Protein AF-A0A950QNY4-F1 (afdb_monomer_lite)

Foldseek 3Di:
DKKWFAAPVRDIDIFDFDWDDDDQFKTWTQGPDDHDAQTWMKDWDDDPDDPQFPQDIKIWTFGFHDADDDPPSVRGTTMTGTHIDGDGDPPPPPDDDDDDDDDDDDDDDDDDD

Sequence (113 aa):
MTFRWKDAQGREQVGAGFTHDVSAVSIFVFSRDLPPLNGLLHCEVKLPRLRDAGCVPVTVSGRVVRAVTNGNWRQHGFAVLGEMLRLCTEVSGEQSDELEDFASAPTSRVRPN

Radius of gyration: 26.29 Å; chains: 1; bounding box: 46×35×91 Å

pLDDT: mean 75.29, std 18.71, range [39.09, 95.56]

Structure (mmCIF, N/CA/C/O backbone):
data_AF-A0A950QNY4-F1
#
_entry.id   AF-A0A950QNY4-F1
#
loop_
_atom_site.group_PDB
_atom_site.id
_atom_site.type_symbol
_atom_site.label_atom_id
_atom_site.label_alt_id
_atom_site.label_comp_id
_atom_site.label_asym_id
_atom_site.label_entity_id
_atom_site.label_seq_id
_atom_site.pdbx_PDB_ins_code
_atom_site.Cartn_x
_atom_site.Cartn_y
_atom_site.Cartn_z
_atom_site.occupancy
_atom_site.B_iso_or_equiv
_atom_site.auth_seq_id
_atom_site.auth_comp_id
_atom_site.auth_asym_id
_atom_site.auth_atom_id
_atom_site.pdbx_PDB_model_num
ATOM 1 N N . MET A 1 1 ? -4.620 -6.544 3.028 1.00 87.12 1 MET A N 1
ATOM 2 C CA . MET A 1 1 ? -4.362 -5.102 2.838 1.00 87.12 1 MET A CA 1
ATOM 3 C C . MET A 1 1 ? -4.584 -4.766 1.375 1.00 87.12 1 MET A C 1
ATOM 5 O O . MET A 1 1 ? -4.232 -5.574 0.523 1.00 87.12 1 MET A O 1
ATOM 9 N N . THR A 1 2 ? -5.168 -3.607 1.094 1.00 92.69 2 THR A N 1
ATOM 10 C CA . THR A 1 2 ? -5.319 -3.060 -0.262 1.00 92.69 2 THR A CA 1
ATOM 11 C C . THR A 1 2 ? -4.559 -1.751 -0.362 1.00 92.69 2 THR A C 1
ATOM 13 O O . THR A 1 2 ? -4.436 -1.033 0.629 1.00 92.69 2 THR A O 1
ATOM 16 N N . PHE A 1 3 ? -4.028 -1.438 -1.535 1.00 93.50 3 PHE A N 1
ATOM 17 C CA . PHE A 1 3 ? -3.302 -0.196 -1.757 1.00 93.50 3 PHE A CA 1
ATOM 18 C C . PHE A 1 3 ? -3.558 0.364 -3.150 1.00 93.50 3 PHE A C 1
ATOM 20 O O . PHE A 1 3 ? -3.847 -0.376 -4.089 1.00 93.50 3 PHE A O 1
ATOM 27 N N . ARG A 1 4 ? -3.463 1.689 -3.263 1.00 95.12 4 ARG A N 1
ATOM 28 C CA . ARG A 1 4 ? -3.679 2.451 -4.494 1.00 95.12 4 ARG A CA 1
ATOM 29 C C . ARG A 1 4 ? -2.480 3.345 -4.760 1.00 95.12 4 ARG A C 1
ATOM 31 O O . ARG A 1 4 ? -1.949 3.949 -3.828 1.00 95.12 4 ARG A O 1
ATOM 38 N N . TRP A 1 5 ? -2.067 3.442 -6.016 1.00 94.75 5 TRP A N 1
ATOM 39 C CA . TRP A 1 5 ? -0.993 4.335 -6.459 1.00 94.75 5 TRP A CA 1
ATOM 40 C C . TRP A 1 5 ? -1.272 4.838 -7.874 1.00 94.75 5 TRP A C 1
ATOM 42 O O . TRP A 1 5 ? -2.191 4.363 -8.540 1.00 94.75 5 TRP A O 1
ATOM 52 N N . LYS A 1 6 ? -0.474 5.799 -8.343 1.00 93.38 6 LYS A N 1
ATOM 53 C CA . LYS A 1 6 ? -0.471 6.216 -9.750 1.00 93.38 6 LYS A CA 1
ATOM 54 C C . LYS A 1 6 ? 0.716 5.597 -10.475 1.00 93.38 6 LYS A C 1
ATOM 56 O O . LYS A 1 6 ? 1.840 5.667 -9.977 1.00 93.38 6 LYS A O 1
ATOM 61 N N . ASP A 1 7 ? 0.468 4.992 -11.631 1.00 89.56 7 ASP A N 1
ATOM 62 C CA . ASP A 1 7 ? 1.533 4.511 -12.510 1.00 89.56 7 ASP A CA 1
ATOM 63 C C . ASP A 1 7 ? 2.281 5.671 -13.194 1.00 89.56 7 ASP A C 1
ATOM 65 O O . ASP A 1 7 ? 1.974 6.849 -12.996 1.00 89.56 7 ASP A O 1
ATOM 69 N N . ALA A 1 8 ? 3.285 5.339 -14.010 1.00 86.50 8 ALA A N 1
ATOM 70 C CA . ALA A 1 8 ? 4.085 6.325 -14.737 1.00 86.50 8 ALA A CA 1
ATOM 71 C C . ALA A 1 8 ? 3.257 7.175 -15.723 1.00 86.50 8 ALA A C 1
ATOM 73 O O . ALA A 1 8 ? 3.675 8.269 -16.091 1.00 86.50 8 ALA A O 1
ATOM 74 N N . GLN A 1 9 ? 2.087 6.690 -16.140 1.00 91.00 9 GLN A N 1
ATOM 75 C CA . GLN A 1 9 ? 1.143 7.390 -17.007 1.00 91.00 9 GLN A CA 1
ATOM 76 C C . GLN A 1 9 ? 0.097 8.183 -16.202 1.00 91.00 9 GLN A C 1
ATOM 78 O O . GLN A 1 9 ? -0.826 8.753 -16.780 1.00 91.00 9 GLN A O 1
ATOM 83 N N . GLY A 1 10 ? 0.218 8.220 -14.871 1.00 89.31 10 GLY A N 1
ATOM 84 C CA . GLY A 1 10 ? -0.711 8.904 -13.977 1.00 89.31 10 GLY A CA 1
ATOM 85 C C . GLY A 1 10 ? -2.032 8.164 -13.761 1.00 89.31 10 GLY A C 1
ATOM 86 O O . GLY A 1 10 ? -2.921 8.715 -13.107 1.00 89.31 10 GLY A O 1
ATOM 87 N N . ARG A 1 11 ? -2.178 6.937 -14.279 1.00 92.88 11 ARG A N 1
ATOM 88 C CA . ARG A 1 11 ? -3.388 6.129 -14.105 1.00 92.88 11 ARG A CA 1
ATOM 89 C C . ARG A 1 11 ? -3.390 5.517 -12.722 1.00 92.88 11 ARG A C 1
ATOM 91 O O . ARG A 1 11 ? -2.360 5.060 -12.227 1.00 92.88 11 ARG A O 1
ATOM 98 N N . GLU A 1 12 ? -4.562 5.503 -12.111 1.00 94.38 12 GLU A N 1
ATOM 99 C CA . GLU A 1 12 ? -4.731 4.868 -10.819 1.00 94.38 12 GLU A CA 1
ATOM 100 C C . GLU A 1 12 ? -4.673 3.346 -10.958 1.00 94.38 12 GLU A C 1
ATOM 102 O O . GLU A 1 12 ? -5.321 2.756 -11.820 1.00 94.38 12 GLU A O 1
ATOM 107 N N . GLN A 1 13 ? -3.883 2.730 -10.092 1.00 95.56 13 GLN A N 1
ATOM 108 C CA . GLN A 1 13 ? -3.718 1.294 -9.980 1.00 95.56 13 GLN A CA 1
ATOM 109 C C . GLN A 1 13 ? -4.141 0.853 -8.584 1.00 95.56 13 GLN A C 1
ATOM 111 O O . GLN A 1 13 ? -4.020 1.609 -7.615 1.00 95.56 13 GLN A O 1
ATOM 116 N N . VAL A 1 14 ? -4.628 -0.381 -8.487 1.00 95.12 14 VAL A N 1
ATOM 117 C CA . VAL A 1 14 ? -5.039 -1.007 -7.231 1.00 95.12 14 VAL A CA 1
ATOM 118 C C . VAL A 1 14 ? -4.318 -2.337 -7.101 1.00 95.12 14 VAL A C 1
ATOM 120 O O . VAL A 1 14 ? -4.262 -3.109 -8.052 1.00 95.12 14 VAL A O 1
ATOM 123 N N . GLY A 1 15 ? -3.786 -2.598 -5.915 1.00 93.81 15 GLY A N 1
ATOM 124 C CA . GLY A 1 15 ? -3.065 -3.819 -5.596 1.00 93.81 15 GLY A CA 1
ATOM 125 C C . GLY A 1 15 ? -3.469 -4.348 -4.233 1.00 93.81 15 GLY A C 1
ATOM 126 O O . GLY A 1 15 ? -4.081 -3.650 -3.411 1.00 93.81 15 GLY A O 1
ATOM 127 N N . ALA A 1 16 ? -3.136 -5.609 -3.997 1.00 92.94 16 ALA A N 1
ATOM 128 C CA . ALA A 1 16 ? -3.429 -6.278 -2.742 1.00 92.94 16 ALA A CA 1
ATOM 129 C C . ALA A 1 16 ? -2.197 -6.991 -2.198 1.00 92.94 16 ALA A C 1
ATOM 131 O O . ALA A 1 16 ? -1.329 -7.463 -2.930 1.00 92.94 16 ALA A O 1
ATOM 132 N N . GLY A 1 17 ? -2.115 -7.065 -0.876 1.00 91.62 17 GLY A N 1
ATOM 133 C CA . GLY A 1 17 ? -0.991 -7.688 -0.201 1.00 91.62 17 GLY A CA 1
ATOM 134 C C . GLY A 1 17 ? -1.278 -7.993 1.256 1.00 91.62 17 GLY A C 1
ATOM 135 O O . GLY A 1 17 ? -2.371 -7.743 1.785 1.00 91.62 17 GLY A O 1
ATOM 136 N N . PHE A 1 18 ? -0.262 -8.523 1.914 1.00 89.44 18 PHE A N 1
ATOM 137 C CA . PHE A 1 18 ? -0.255 -8.767 3.347 1.00 89.44 18 PHE A CA 1
ATOM 138 C C . PHE A 1 18 ? 0.985 -8.126 3.963 1.00 89.44 18 PHE A C 1
ATOM 140 O O . PHE A 1 18 ? 2.005 -7.950 3.305 1.00 89.44 18 PHE A O 1
ATOM 147 N N . THR A 1 19 ? 0.879 -7.751 5.228 1.00 87.69 19 THR A N 1
ATOM 148 C CA . THR A 1 19 ? 2.003 -7.281 6.035 1.00 87.69 19 THR A CA 1
ATOM 149 C C . THR A 1 19 ? 2.076 -8.151 7.284 1.00 87.69 19 THR A C 1
ATOM 151 O O . THR A 1 19 ? 1.038 -8.619 7.756 1.00 87.69 19 THR A O 1
ATOM 154 N N . HIS A 1 20 ? 3.290 -8.396 7.773 1.00 81.94 20 HIS A N 1
ATOM 155 C CA . HIS A 1 20 ? 3.514 -9.040 9.071 1.00 81.94 20 HIS A CA 1
ATOM 156 C C . HIS A 1 20 ? 3.900 -8.000 10.122 1.00 81.94 20 HIS A C 1
ATOM 158 O O . HIS A 1 20 ? 3.318 -7.978 11.202 1.00 81.94 20 HIS A O 1
ATOM 164 N N . ASP A 1 21 ? 4.797 -7.089 9.742 1.00 77.12 21 ASP A N 1
ATOM 165 C CA . ASP A 1 21 ? 5.331 -6.055 10.609 1.00 77.12 21 ASP A CA 1
ATOM 166 C C . ASP A 1 21 ? 4.863 -4.671 10.168 1.00 77.12 21 ASP A C 1
ATOM 168 O O . ASP A 1 21 ? 4.979 -4.254 9.007 1.00 77.12 21 ASP A O 1
ATOM 172 N N . VAL A 1 22 ? 4.351 -3.939 11.148 1.00 82.25 22 VAL A N 1
ATOM 173 C CA . VAL A 1 22 ? 3.906 -2.559 11.030 1.00 82.25 22 VAL A CA 1
ATOM 174 C C . VAL A 1 22 ? 4.573 -1.773 12.149 1.00 82.25 22 VAL A C 1
ATOM 176 O O . VAL A 1 22 ? 4.435 -2.119 13.321 1.00 82.25 22 VAL A O 1
ATOM 179 N N . SER A 1 23 ? 5.278 -0.706 11.792 1.00 84.12 23 SER A N 1
ATOM 180 C CA . SER A 1 23 ? 5.771 0.288 12.742 1.00 84.12 23 SER A CA 1
ATOM 181 C C . SER A 1 23 ? 4.942 1.572 12.645 1.00 84.12 23 SER A C 1
ATOM 183 O O . SER A 1 23 ? 4.122 1.729 11.743 1.00 84.12 23 SER A O 1
ATOM 185 N N . ALA A 1 24 ? 5.182 2.519 13.555 1.00 79.38 24 ALA A N 1
ATOM 186 C CA . ALA A 1 24 ? 4.501 3.816 13.548 1.00 79.38 24 ALA A CA 1
ATOM 187 C C . ALA A 1 24 ? 4.738 4.634 12.263 1.00 79.38 24 ALA A C 1
ATOM 189 O O . ALA A 1 24 ? 3.931 5.498 11.933 1.00 79.38 24 ALA A O 1
ATOM 190 N N . VAL A 1 25 ? 5.841 4.371 11.553 1.00 85.88 25 VAL A N 1
ATOM 191 C CA . VAL A 1 25 ? 6.276 5.166 10.392 1.00 85.88 25 VAL A CA 1
ATOM 192 C C . VAL A 1 25 ? 6.490 4.336 9.131 1.00 85.88 25 VAL A C 1
ATOM 194 O O . VAL A 1 25 ? 6.723 4.891 8.059 1.00 85.88 25 VAL A O 1
ATOM 197 N N . SER A 1 26 ? 6.473 3.006 9.228 1.00 88.25 26 SER A N 1
ATOM 198 C CA . SER A 1 26 ? 6.821 2.139 8.106 1.00 88.25 26 SER A CA 1
ATOM 199 C C . SER A 1 26 ? 6.104 0.799 8.115 1.00 88.25 26 SER A C 1
ATOM 201 O O . SER A 1 26 ? 5.763 0.256 9.165 1.00 88.25 26 SER A O 1
ATOM 203 N N . ILE A 1 27 ? 5.900 0.253 6.917 1.00 90.31 27 ILE A N 1
ATOM 204 C CA . ILE A 1 27 ? 5.251 -1.043 6.698 1.00 90.31 27 ILE A CA 1
ATOM 205 C C . ILE A 1 27 ? 5.980 -1.779 5.584 1.00 90.31 27 ILE A C 1
ATOM 207 O O . ILE A 1 27 ? 6.307 -1.178 4.559 1.00 90.31 27 ILE A O 1
ATOM 211 N N . PHE A 1 28 ? 6.191 -3.084 5.754 1.00 90.62 28 PHE A N 1
ATOM 212 C CA . PHE A 1 28 ? 6.609 -3.948 4.655 1.00 90.62 28 PHE A CA 1
ATOM 213 C C . PHE A 1 28 ? 5.424 -4.747 4.114 1.00 90.62 28 PHE A C 1
ATOM 215 O O . PHE A 1 28 ? 4.801 -5.528 4.827 1.00 90.62 28 PHE A O 1
ATOM 222 N N . VAL A 1 29 ? 5.127 -4.561 2.834 1.00 91.38 29 VAL A N 1
ATOM 223 C CA . VAL A 1 29 ? 4.000 -5.182 2.147 1.00 91.38 29 VAL A CA 1
ATOM 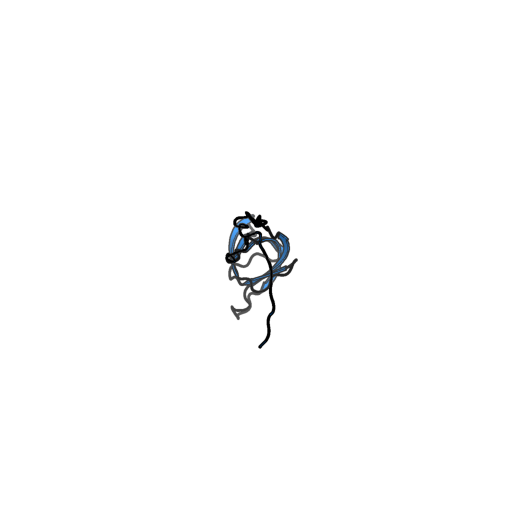224 C C . VAL A 1 29 ? 4.524 -6.283 1.245 1.00 91.38 29 VAL A C 1
ATOM 226 O O . VAL A 1 29 ? 5.244 -6.016 0.286 1.00 91.38 29 VAL A O 1
ATOM 229 N N . PHE A 1 30 ? 4.122 -7.518 1.511 1.00 91.69 30 PHE A N 1
ATOM 230 C CA . PHE A 1 30 ? 4.294 -8.617 0.573 1.00 91.69 30 PHE A CA 1
ATOM 231 C C . PHE A 1 30 ? 3.192 -8.544 -0.479 1.00 91.69 30 PHE A C 1
ATOM 233 O O . PHE A 1 30 ? 2.000 -8.638 -0.166 1.00 91.69 30 PHE A O 1
ATOM 240 N N . SER A 1 31 ? 3.588 -8.355 -1.730 1.00 90.94 31 SER A N 1
ATOM 241 C CA . SER A 1 31 ? 2.682 -8.317 -2.874 1.00 90.94 31 SER A CA 1
ATOM 242 C C . SER A 1 31 ? 3.465 -8.514 -4.161 1.00 90.94 31 SER A C 1
ATOM 244 O O . SER A 1 31 ? 4.620 -8.108 -4.231 1.00 90.94 31 SER A O 1
ATOM 246 N N . ARG A 1 32 ? 2.823 -9.104 -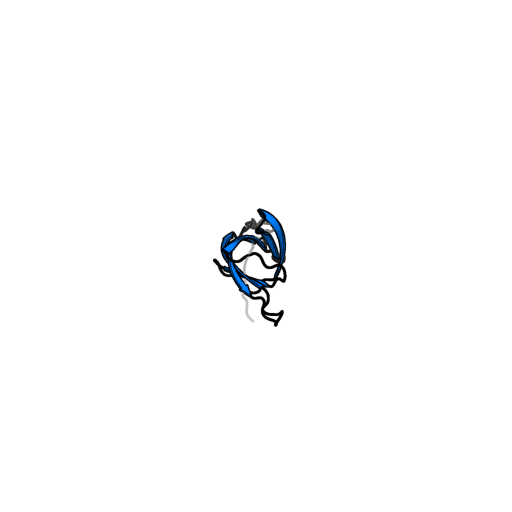5.174 1.00 89.31 32 ARG A N 1
ATOM 247 C CA . ARG A 1 32 ? 3.330 -9.145 -6.556 1.00 89.31 32 ARG A CA 1
ATOM 248 C C . ARG A 1 32 ? 3.063 -7.840 -7.308 1.00 89.31 32 ARG A C 1
ATOM 250 O O . ARG A 1 32 ? 3.739 -7.563 -8.293 1.00 89.31 32 ARG A O 1
ATOM 257 N N . ASP A 1 33 ? 2.095 -7.056 -6.842 1.00 90.81 33 ASP A N 1
ATOM 258 C CA . ASP A 1 33 ? 1.768 -5.755 -7.407 1.00 90.81 33 ASP A CA 1
ATOM 259 C C . ASP A 1 33 ? 2.732 -4.735 -6.803 1.00 90.81 33 ASP A C 1
ATOM 261 O O . ASP A 1 33 ? 2.609 -4.358 -5.636 1.00 90.81 33 ASP A O 1
ATOM 265 N N . LEU A 1 34 ? 3.739 -4.334 -7.577 1.00 90.06 34 LEU A N 1
ATOM 266 C CA . LEU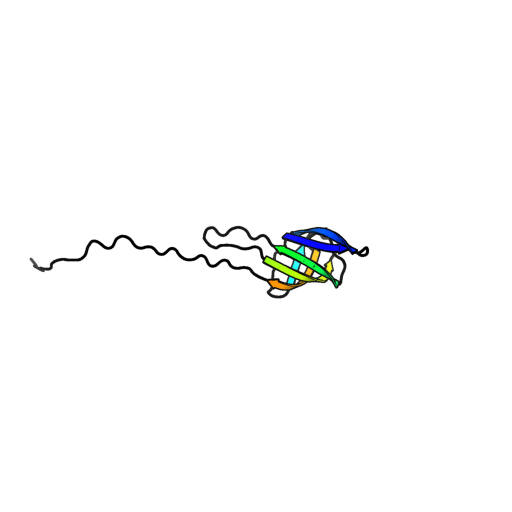 A 1 34 ? 4.804 -3.457 -7.102 1.00 90.06 34 LEU A CA 1
ATOM 267 C C . LEU A 1 34 ? 4.587 -2.025 -7.595 1.00 90.06 34 LEU A C 1
ATOM 269 O O . LEU A 1 34 ? 4.745 -1.761 -8.792 1.00 90.06 34 LEU A O 1
ATOM 273 N N . PRO A 1 35 ? 4.273 -1.078 -6.694 1.00 91.75 35 PRO A N 1
ATOM 274 C CA . PRO A 1 35 ? 4.269 0.328 -7.048 1.00 91.75 35 PRO A CA 1
ATOM 275 C C . PRO A 1 35 ? 5.696 0.804 -7.379 1.00 91.75 35 PRO A C 1
ATOM 277 O O . PRO A 1 35 ? 6.679 0.212 -6.917 1.00 91.75 35 PRO A O 1
ATOM 280 N N . PRO A 1 36 ? 5.841 1.890 -8.157 1.00 91.25 36 PRO A N 1
ATOM 281 C CA . PRO A 1 36 ? 7.149 2.429 -8.503 1.00 91.25 36 PRO A CA 1
ATOM 282 C C . PRO A 1 36 ? 7.888 2.948 -7.265 1.00 91.25 36 PRO A C 1
ATOM 284 O O . PRO A 1 36 ? 7.283 3.480 -6.330 1.00 91.25 36 PRO A O 1
ATOM 287 N N . LEU A 1 37 ? 9.220 2.845 -7.286 1.00 91.38 37 LEU A N 1
ATOM 288 C CA . LEU A 1 37 ? 10.079 3.422 -6.252 1.00 91.38 37 LEU A CA 1
ATOM 289 C C . LEU A 1 37 ? 9.823 4.934 -6.130 1.00 91.38 37 LEU A C 1
ATOM 291 O O . LEU A 1 37 ? 9.658 5.624 -7.134 1.00 91.38 37 LEU A O 1
ATOM 295 N N . ASN A 1 38 ? 9.784 5.444 -4.898 1.00 90.69 38 ASN A N 1
ATOM 296 C CA . ASN A 1 38 ? 9.415 6.815 -4.524 1.00 90.69 38 ASN A CA 1
ATOM 297 C C . ASN A 1 38 ? 7.968 7.228 -4.855 1.00 90.69 38 ASN A C 1
ATOM 299 O O . ASN A 1 38 ? 7.578 8.370 -4.574 1.00 90.69 38 ASN A O 1
ATOM 303 N N . GLY A 1 39 ? 7.163 6.311 -5.402 1.00 90.00 39 GLY A N 1
ATOM 304 C CA . GLY A 1 39 ? 5.747 6.512 -5.670 1.00 90.00 39 GLY A CA 1
ATOM 305 C C . GLY A 1 39 ? 4.960 6.727 -4.383 1.00 90.00 39 GLY A C 1
ATOM 306 O O . GLY A 1 39 ? 5.204 6.061 -3.375 1.00 90.00 39 GLY A O 1
ATOM 307 N N . LEU A 1 40 ? 4.020 7.671 -4.424 1.00 92.31 40 LEU A N 1
ATOM 308 C CA . LEU A 1 40 ? 3.040 7.858 -3.360 1.00 92.31 40 LEU A CA 1
ATOM 309 C C . LEU A 1 40 ? 1.988 6.757 -3.446 1.00 92.31 40 LEU A C 1
ATOM 311 O O . LEU A 1 40 ? 1.463 6.482 -4.529 1.00 92.31 40 LEU A O 1
ATOM 315 N N . LEU A 1 41 ? 1.658 6.176 -2.300 1.00 91.56 41 LEU A N 1
ATOM 316 C CA . LEU A 1 41 ? 0.559 5.238 -2.185 1.00 91.56 41 LEU A CA 1
ATOM 317 C C . LEU A 1 41 ? -0.340 5.550 -0.999 1.00 91.56 41 LEU A C 1
ATOM 319 O O . LEU A 1 41 ? 0.085 6.130 0.004 1.00 91.56 41 LEU A O 1
ATOM 323 N N . HIS A 1 42 ? -1.574 5.087 -1.131 1.00 91.94 42 HIS A N 1
ATOM 324 C CA . HIS A 1 42 ? -2.543 5.036 -0.056 1.00 91.94 42 HIS A CA 1
ATOM 325 C C . HIS A 1 42 ? -2.883 3.576 0.240 1.00 91.94 42 HIS A C 1
ATOM 327 O O . HIS A 1 42 ? -3.266 2.831 -0.663 1.00 91.94 42 HIS A O 1
ATOM 333 N N . CYS A 1 43 ? -2.727 3.165 1.491 1.00 90.12 43 CYS A N 1
ATOM 334 C CA . CYS A 1 43 ? -2.957 1.808 1.966 1.00 90.12 43 CYS A CA 1
ATOM 335 C C . CYS A 1 43 ? -4.149 1.765 2.906 1.00 90.12 43 CYS A C 1
ATOM 337 O O . CYS A 1 43 ? -4.297 2.632 3.763 1.00 90.12 43 CYS A O 1
ATOM 339 N N . GLU A 1 44 ? -4.887 0.667 2.843 1.00 89.25 44 GLU A N 1
ATOM 340 C CA . GLU A 1 44 ? -5.887 0.298 3.833 1.00 89.25 44 GLU A CA 1
ATOM 341 C C . GLU A 1 44 ? -5.573 -1.104 4.375 1.00 89.25 44 GLU A C 1
ATOM 343 O O . GLU A 1 44 ? -5.539 -2.113 3.651 1.00 89.25 44 GLU A O 1
ATOM 348 N N . VAL A 1 45 ? -5.316 -1.174 5.679 1.00 83.81 45 VAL A N 1
ATOM 349 C CA . VAL A 1 45 ? -5.098 -2.418 6.413 1.00 83.81 45 VAL A CA 1
ATOM 350 C C . VAL A 1 45 ? -6.391 -2.778 7.129 1.00 83.81 45 VAL A C 1
ATOM 352 O O . VAL A 1 45 ? -6.807 -2.119 8.080 1.00 83.81 45 VAL A O 1
ATOM 355 N N . LYS A 1 46 ? -7.021 -3.860 6.671 1.00 78.81 46 LYS A N 1
ATOM 356 C CA . LYS A 1 46 ? -8.170 -4.465 7.342 1.00 78.81 46 LYS A CA 1
ATOM 357 C C . LYS A 1 46 ? -7.659 -5.395 8.434 1.00 78.81 46 LYS A C 1
ATOM 359 O O . LYS A 1 46 ? -7.017 -6.399 8.123 1.00 78.81 46 LYS A O 1
ATOM 364 N N . LEU A 1 47 ? -7.922 -5.042 9.687 1.00 74.06 47 LEU A N 1
ATOM 365 C CA . LEU A 1 47 ? -7.623 -5.885 10.839 1.00 74.06 47 LEU A CA 1
ATOM 366 C C . LEU A 1 47 ? -8.818 -6.805 11.135 1.00 74.06 47 LEU A C 1
ATOM 368 O O . LEU A 1 47 ? -9.965 -6.410 10.894 1.00 74.06 47 LEU A O 1
ATOM 372 N N . PRO A 1 48 ? -8.588 -8.033 11.631 1.00 70.62 48 PRO A N 1
ATOM 373 C CA . PRO A 1 48 ? -9.668 -8.875 12.126 1.00 70.62 48 PRO A CA 1
ATOM 374 C C . PRO A 1 48 ? -10.424 -8.147 13.239 1.00 70.62 48 PRO A C 1
ATOM 376 O O . PRO A 1 48 ? -9.817 -7.469 14.068 1.00 70.62 48 PRO A O 1
ATOM 379 N N . ARG A 1 49 ? -11.747 -8.310 13.283 1.00 66.38 49 ARG A N 1
ATOM 380 C CA . ARG A 1 49 ? -12.552 -7.791 14.392 1.00 66.38 49 ARG A CA 1
ATOM 381 C C . ARG A 1 49 ? -12.140 -8.526 15.671 1.00 66.38 49 ARG A C 1
ATOM 383 O O . ARG A 1 49 ? -12.372 -9.731 15.775 1.00 66.38 49 ARG A O 1
ATOM 390 N N . LEU A 1 50 ? -11.526 -7.827 16.626 1.00 64.62 50 LEU A N 1
ATOM 391 C CA . LEU A 1 50 ? -11.449 -8.326 17.998 1.00 64.62 50 LEU A CA 1
ATOM 392 C C . LEU A 1 50 ? -12.858 -8.250 18.587 1.00 64.62 50 LEU A C 1
ATOM 394 O O . LEU A 1 50 ? -13.526 -7.232 18.431 1.00 64.62 50 LEU A O 1
ATOM 398 N N . ARG A 1 51 ? -13.322 -9.341 19.207 1.00 63.12 51 ARG A N 1
ATOM 399 C CA . ARG A 1 51 ? -14.727 -9.526 19.616 1.00 63.12 51 ARG A CA 1
ATOM 400 C C . ARG A 1 51 ? -15.268 -8.409 20.521 1.00 63.12 51 ARG A C 1
ATOM 402 O O . ARG A 1 51 ? -16.460 -8.152 20.450 1.00 63.12 51 ARG A O 1
ATOM 409 N N . ASP A 1 52 ? -14.390 -7.696 21.228 1.00 60.59 52 ASP A N 1
ATOM 410 C CA . ASP A 1 52 ? -14.761 -6.696 22.241 1.00 60.59 52 ASP A CA 1
ATOM 411 C C . ASP A 1 52 ? -14.098 -5.320 22.030 1.00 60.59 52 ASP A C 1
ATOM 413 O O . ASP A 1 52 ? -14.216 -4.426 22.861 1.00 60.59 52 ASP A O 1
ATOM 417 N N . ALA A 1 53 ? -13.384 -5.125 20.915 1.00 58.03 53 ALA A N 1
ATOM 418 C CA . ALA A 1 53 ? -12.725 -3.861 20.599 1.00 58.03 53 ALA A CA 1
ATOM 419 C C . ALA A 1 53 ? -13.087 -3.451 19.173 1.00 58.03 53 ALA A C 1
ATOM 421 O O . ALA A 1 53 ? -12.812 -4.193 18.227 1.00 58.03 53 ALA A O 1
ATOM 422 N N . GLY A 1 54 ? -13.691 -2.269 19.018 1.00 57.19 54 GLY A N 1
ATOM 423 C CA . GLY A 1 54 ? -13.979 -1.656 17.722 1.00 57.19 54 GLY A CA 1
ATOM 424 C C . GLY A 1 54 ? -12.697 -1.497 16.904 1.00 57.19 54 GLY A C 1
ATOM 425 O O . GLY A 1 54 ? -11.994 -0.495 16.996 1.00 57.19 54 G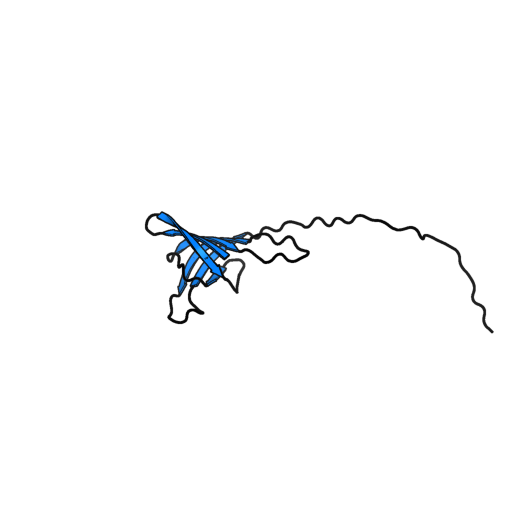LY A O 1
ATOM 426 N N . CYS A 1 55 ? -12.336 -2.532 16.148 1.00 59.28 55 CYS A N 1
ATOM 427 C CA . CYS A 1 55 ? -11.119 -2.548 15.355 1.00 59.28 55 CYS A CA 1
ATOM 428 C C . CYS A 1 55 ? -11.416 -1.823 14.041 1.00 59.28 55 CYS A C 1
ATOM 430 O O . CYS A 1 55 ? -12.147 -2.335 13.191 1.00 59.28 55 CYS A O 1
ATOM 432 N N . VAL A 1 56 ? -10.890 -0.607 13.906 1.00 66.94 56 VAL A N 1
ATOM 433 C CA . VAL A 1 56 ? -11.097 0.250 12.733 1.00 66.94 56 VAL A CA 1
ATOM 434 C C . VAL A 1 56 ? -9.977 -0.006 11.712 1.00 66.94 56 VAL A C 1
ATOM 436 O O . VAL A 1 56 ? -8.861 -0.370 12.105 1.00 66.94 56 VAL A O 1
ATOM 439 N N . PRO A 1 57 ? -10.235 0.148 10.398 1.00 70.00 57 PRO A N 1
ATOM 440 C CA . PRO A 1 57 ? -9.192 0.129 9.377 1.00 70.00 57 PRO A CA 1
ATOM 441 C C . PRO A 1 57 ? -8.035 1.068 9.719 1.00 70.00 57 PRO A C 1
ATOM 443 O O . PRO A 1 57 ? -8.241 2.198 10.165 1.00 70.00 57 PRO A O 1
ATOM 446 N N . VAL A 1 58 ? -6.814 0.605 9.453 1.00 78.31 58 VAL A N 1
ATOM 447 C CA . VAL A 1 58 ? -5.632 1.465 9.517 1.00 78.31 58 VAL A CA 1
ATOM 448 C C . VAL A 1 58 ? -5.338 1.986 8.122 1.00 78.31 58 VAL A C 1
ATOM 450 O O . VAL A 1 58 ? -5.134 1.193 7.198 1.00 78.31 58 VAL A O 1
ATOM 453 N N . THR A 1 59 ? -5.324 3.306 7.964 1.00 84.81 59 THR A N 1
ATOM 454 C CA . THR A 1 59 ? -4.981 3.956 6.700 1.00 84.81 59 THR A CA 1
ATOM 455 C C . THR A 1 59 ? -3.564 4.500 6.764 1.00 84.81 59 THR A C 1
ATOM 457 O O . THR A 1 59 ? -3.115 5.027 7.782 1.00 84.81 59 THR A O 1
ATOM 460 N N . VAL A 1 60 ? -2.816 4.320 5.679 1.00 85.38 60 VAL A N 1
ATOM 461 C CA . VAL A 1 60 ? -1.427 4.786 5.585 1.00 85.38 60 VAL A CA 1
ATOM 462 C C . VAL A 1 60 ? -1.278 5.543 4.287 1.00 85.38 60 VAL A C 1
ATOM 464 O O . VAL A 1 60 ? -1.604 5.020 3.224 1.00 85.38 60 VAL A O 1
ATOM 467 N N . SER A 1 61 ? -0.744 6.752 4.370 1.00 90.00 61 SER A N 1
ATOM 468 C CA . SER A 1 61 ? -0.310 7.511 3.203 1.00 90.00 61 SER A CA 1
ATOM 469 C C . SER A 1 61 ? 1.203 7.627 3.270 1.00 90.00 61 SER A C 1
ATOM 471 O O . SER A 1 61 ? 1.753 8.153 4.235 1.00 90.00 61 SER A O 1
ATOM 473 N N . GLY A 1 62 ? 1.893 7.099 2.265 1.00 91.88 62 GLY A N 1
ATOM 474 C CA . GLY A 1 62 ? 3.347 7.015 2.310 1.00 91.88 62 GLY A CA 1
ATOM 475 C C . GLY A 1 62 ? 3.992 6.912 0.944 1.00 91.88 62 GLY A C 1
ATOM 476 O O . GLY A 1 62 ? 3.325 6.919 -0.089 1.00 91.88 62 GLY A O 1
ATOM 477 N N . ARG A 1 63 ? 5.320 6.829 0.948 1.00 93.69 63 ARG A N 1
ATOM 478 C CA . ARG A 1 63 ? 6.137 6.617 -0.245 1.00 93.69 63 ARG A CA 1
ATOM 479 C C . ARG A 1 63 ? 6.776 5.244 -0.214 1.00 93.69 63 ARG A C 1
ATOM 481 O O . ARG A 1 63 ? 7.219 4.783 0.838 1.00 93.69 63 ARG A O 1
ATOM 488 N N . VAL A 1 64 ? 6.881 4.621 -1.382 1.00 93.19 64 VAL A N 1
ATOM 489 C CA . VAL A 1 64 ? 7.681 3.405 -1.537 1.00 93.19 64 VAL A CA 1
ATOM 490 C C . VAL A 1 64 ? 9.158 3.762 -1.439 1.00 93.19 64 VAL A C 1
ATOM 492 O O . VAL A 1 64 ? 9.686 4.451 -2.304 1.00 93.19 64 VAL A O 1
ATOM 495 N N . VAL A 1 65 ? 9.836 3.274 -0.406 1.00 93.50 65 VAL A N 1
ATOM 496 C CA . VAL A 1 65 ? 11.278 3.513 -0.196 1.00 93.50 65 VAL A CA 1
ATOM 497 C C . VAL A 1 65 ? 12.140 2.337 -0.643 1.00 93.50 65 VAL A C 1
ATOM 499 O O . VAL A 1 65 ? 13.350 2.470 -0.799 1.00 93.50 65 VAL A O 1
ATOM 502 N N . ARG A 1 66 ? 11.526 1.169 -0.857 1.00 91.12 66 ARG A N 1
ATOM 503 C CA . ARG A 1 66 ? 12.208 -0.044 -1.314 1.00 91.12 66 ARG A CA 1
ATOM 504 C C . ARG A 1 66 ? 11.218 -0.966 -2.011 1.00 91.12 66 ARG A C 1
ATOM 506 O O . ARG A 1 66 ? 10.132 -1.170 -1.484 1.00 91.12 66 ARG A O 1
ATOM 513 N N . ALA A 1 67 ? 11.616 -1.580 -3.117 1.00 90.06 67 ALA A N 1
ATOM 514 C CA . ALA A 1 67 ? 10.902 -2.692 -3.741 1.00 90.06 67 ALA A CA 1
ATOM 515 C C . ALA A 1 67 ? 11.882 -3.855 -3.924 1.00 90.06 67 ALA A C 1
ATOM 517 O O . ALA A 1 67 ? 13.028 -3.645 -4.321 1.00 90.06 67 ALA A O 1
ATOM 518 N N . VAL A 1 68 ? 11.454 -5.064 -3.580 1.00 86.25 68 VAL A N 1
ATOM 519 C CA . VAL A 1 68 ? 12.268 -6.276 -3.627 1.00 86.25 68 VAL A CA 1
ATOM 520 C C . VAL A 1 68 ? 11.563 -7.283 -4.531 1.00 86.25 68 VAL A C 1
ATOM 522 O O . VAL A 1 68 ? 10.444 -7.703 -4.253 1.00 86.25 68 VAL A O 1
ATOM 525 N N . THR A 1 69 ? 12.228 -7.658 -5.622 1.00 80.12 69 THR A N 1
ATOM 526 C CA . THR A 1 69 ? 11.714 -8.567 -6.662 1.00 80.12 69 THR A CA 1
ATOM 527 C C . THR A 1 69 ? 12.468 -9.892 -6.738 1.00 80.12 69 THR A C 1
ATOM 529 O O . THR A 1 69 ? 12.328 -10.633 -7.709 1.00 80.12 69 THR A O 1
ATOM 532 N N . ASN A 1 70 ? 13.297 -10.201 -5.742 1.00 73.62 70 ASN A N 1
ATOM 533 C CA . ASN A 1 70 ? 14.178 -11.364 -5.771 1.00 73.62 70 ASN A CA 1
ATOM 534 C C . ASN A 1 70 ? 13.401 -12.690 -5.934 1.00 73.62 70 ASN A C 1
ATOM 536 O O . ASN A 1 70 ? 12.232 -12.810 -5.569 1.00 73.62 70 ASN A O 1
ATOM 540 N N . GLY A 1 71 ? 14.066 -13.700 -6.513 1.00 66.06 71 GLY A N 1
ATOM 541 C CA . GLY A 1 71 ? 13.454 -14.974 -6.927 1.00 66.06 71 GLY A CA 1
ATOM 542 C C . GLY A 1 71 ? 12.842 -15.816 -5.799 1.00 66.06 71 GLY A C 1
ATOM 543 O O . GLY A 1 71 ? 12.205 -16.833 -6.063 1.00 66.06 71 GLY A O 1
ATOM 544 N N . ASN A 1 72 ? 12.996 -15.393 -4.541 1.00 75.81 72 ASN A N 1
ATOM 545 C CA . ASN A 1 72 ? 12.263 -15.954 -3.420 1.00 75.81 72 ASN A CA 1
ATOM 546 C C . ASN A 1 72 ? 10.970 -15.160 -3.201 1.00 75.81 72 ASN A C 1
ATOM 548 O O . ASN A 1 72 ? 10.977 -14.081 -2.611 1.00 75.81 72 ASN A O 1
ATOM 552 N N . TRP A 1 73 ? 9.844 -15.741 -3.617 1.00 68.69 73 TRP A N 1
ATOM 553 C CA . TRP A 1 73 ? 8.509 -15.156 -3.462 1.00 68.69 73 TRP A CA 1
ATOM 554 C C . TRP A 1 73 ? 8.182 -14.728 -2.021 1.00 68.69 73 TRP A C 1
ATOM 556 O O . TRP A 1 73 ? 7.367 -13.830 -1.830 1.00 68.69 73 TRP A O 1
ATOM 566 N N . ARG A 1 74 ? 8.829 -15.328 -1.007 1.00 70.00 74 ARG A N 1
ATOM 567 C CA . ARG A 1 74 ? 8.644 -14.975 0.412 1.00 70.00 74 ARG A CA 1
ATOM 568 C C . ARG A 1 74 ? 9.219 -13.614 0.792 1.00 70.00 74 ARG A C 1
ATOM 570 O O . ARG A 1 74 ? 8.919 -13.125 1.871 1.00 70.00 74 ARG A O 1
ATOM 577 N N . GLN A 1 75 ? 10.060 -13.025 -0.051 1.00 75.69 75 GLN A N 1
ATOM 578 C CA . GLN A 1 75 ? 10.650 -11.700 0.157 1.00 75.69 75 GLN A CA 1
ATOM 579 C C . GLN A 1 75 ? 10.158 -10.679 -0.873 1.00 75.69 75 GLN A C 1
ATOM 581 O O . GLN A 1 75 ? 10.569 -9.520 -0.836 1.00 75.69 75 GLN A O 1
ATOM 586 N N . HIS A 1 76 ? 9.270 -11.102 -1.774 1.00 89.38 76 HIS A N 1
ATOM 587 C CA . HIS A 1 76 ? 8.756 -10.263 -2.839 1.00 89.38 76 HIS A CA 1
ATOM 588 C C . HIS A 1 76 ? 7.748 -9.260 -2.272 1.00 89.38 76 HIS A C 1
ATOM 590 O O . HIS A 1 76 ? 6.749 -9.644 -1.654 1.00 89.38 76 HIS A O 1
ATOM 596 N N . GLY A 1 77 ? 8.026 -7.973 -2.445 1.00 92.00 77 GLY A N 1
ATOM 597 C CA . GLY A 1 77 ? 7.234 -6.927 -1.817 1.00 92.00 77 GLY A CA 1
ATOM 598 C C . GLY A 1 77 ? 7.913 -5.570 -1.806 1.00 92.00 77 GLY A C 1
ATOM 599 O O . GLY A 1 77 ? 8.923 -5.345 -2.472 1.00 92.00 77 GLY A O 1
ATOM 600 N N . PHE A 1 78 ? 7.364 -4.645 -1.031 1.00 92.81 78 PHE A N 1
ATOM 601 C CA . PHE A 1 78 ? 7.853 -3.276 -0.958 1.00 92.81 78 PHE A CA 1
ATOM 602 C C . PHE A 1 78 ? 7.724 -2.691 0.448 1.00 92.81 78 PHE A C 1
ATOM 604 O O . PHE A 1 78 ? 6.839 -3.051 1.218 1.00 92.81 78 PHE A O 1
ATOM 611 N N . ALA A 1 79 ? 8.631 -1.778 0.787 1.00 92.19 79 ALA A N 1
ATOM 612 C CA . ALA A 1 79 ? 8.579 -1.008 2.020 1.00 92.19 79 ALA A CA 1
ATOM 613 C C . ALA A 1 79 ? 7.968 0.365 1.757 1.00 92.19 79 ALA A C 1
ATOM 615 O O . ALA A 1 79 ? 8.352 1.060 0.811 1.00 92.19 79 ALA A O 1
ATOM 616 N N . VAL A 1 80 ? 7.071 0.762 2.647 1.00 92.12 80 VAL A N 1
ATOM 617 C CA . VAL A 1 80 ? 6.426 2.068 2.678 1.00 92.12 80 VAL A CA 1
ATOM 618 C C . VAL A 1 80 ? 6.939 2.831 3.884 1.00 92.12 80 VAL A C 1
ATOM 620 O O . VAL A 1 80 ? 6.982 2.272 4.978 1.00 92.12 80 VAL A O 1
ATOM 623 N N . LEU A 1 81 ? 7.293 4.097 3.686 1.00 91.88 81 LEU A N 1
ATOM 624 C CA . LEU A 1 81 ? 7.548 5.059 4.755 1.00 91.88 81 LEU A CA 1
ATOM 625 C C . LEU A 1 81 ? 6.479 6.151 4.683 1.00 91.88 81 LEU A C 1
ATOM 627 O O . LEU A 1 81 ? 6.266 6.727 3.613 1.00 91.88 81 LEU A O 1
ATOM 631 N N . GLY A 1 82 ? 5.795 6.432 5.786 1.00 86.94 82 GLY A N 1
ATOM 632 C CA . GLY A 1 82 ? 4.718 7.413 5.799 1.00 86.94 82 GLY A CA 1
ATOM 633 C C . GLY A 1 82 ? 4.042 7.566 7.150 1.00 86.94 82 GLY A C 1
ATOM 634 O O . GLY A 1 82 ? 4.407 6.918 8.129 1.00 86.94 82 GLY A O 1
ATOM 635 N N . GLU A 1 83 ? 3.038 8.431 7.177 1.00 79.06 83 GLU A N 1
ATOM 636 C CA . GLU A 1 83 ? 2.212 8.651 8.357 1.00 79.06 83 GLU A CA 1
ATOM 637 C C . GLU A 1 83 ? 1.116 7.583 8.411 1.00 79.06 83 GLU A C 1
ATOM 639 O O . GLU A 1 83 ? 0.390 7.352 7.436 1.00 79.06 83 GLU A O 1
ATOM 644 N N . MET A 1 84 ? 1.017 6.906 9.555 1.00 77.25 84 MET A N 1
ATOM 645 C CA . MET A 1 84 ? -0.006 5.900 9.810 1.00 77.25 84 MET A CA 1
ATOM 646 C C . MET A 1 84 ? -1.103 6.495 10.686 1.00 77.25 84 MET A C 1
ATOM 648 O O . MET A 1 84 ? -0.860 6.871 11.832 1.00 77.25 84 MET A O 1
ATOM 652 N N . LEU A 1 85 ? -2.326 6.533 10.165 1.00 66.94 85 LEU A N 1
ATOM 653 C CA . LEU A 1 85 ? -3.495 6.942 10.926 1.00 66.94 85 LEU A CA 1
ATOM 654 C C . LEU A 1 85 ? -4.216 5.691 11.433 1.00 66.94 85 LEU A C 1
ATOM 656 O O . LEU A 1 85 ? -4.799 4.927 10.660 1.00 66.94 85 LEU A O 1
ATOM 660 N N . ARG A 1 86 ? -4.188 5.479 12.751 1.00 67.56 86 ARG A N 1
ATOM 661 C CA . ARG A 1 86 ? -5.055 4.498 13.411 1.00 67.56 86 ARG A CA 1
ATOM 662 C C . ARG A 1 86 ? -6.337 5.203 13.814 1.00 67.56 86 ARG A C 1
ATOM 664 O O . ARG A 1 86 ? -6.312 6.092 14.657 1.00 67.56 86 ARG A O 1
ATOM 671 N N . LEU A 1 87 ? -7.448 4.800 13.219 1.00 61.34 87 LEU A N 1
ATOM 672 C CA . LEU A 1 87 ? -8.753 5.186 13.722 1.00 61.34 87 LEU A CA 1
ATOM 673 C C . LEU A 1 87 ? -9.070 4.260 14.910 1.00 61.34 87 LEU A C 1
ATOM 675 O O . LEU A 1 87 ? -8.896 3.048 14.820 1.00 61.34 87 LEU A O 1
ATOM 679 N N . CYS A 1 88 ? -9.479 4.818 16.042 1.00 57.91 88 CYS A N 1
ATOM 680 C CA . CYS A 1 88 ? -9.993 4.056 17.177 1.00 57.91 88 CYS A CA 1
ATOM 681 C C . CYS A 1 88 ? -11.414 4.551 17.413 1.00 57.91 88 CYS A C 1
ATOM 683 O O . CYS A 1 88 ? -11.615 5.743 17.625 1.00 57.91 88 CYS A O 1
ATOM 685 N N . THR A 1 89 ? -12.401 3.665 17.347 1.00 57.47 89 THR A N 1
ATOM 686 C CA . THR A 1 89 ? -13.723 3.970 17.895 1.00 57.47 89 THR A CA 1
ATOM 687 C C . THR A 1 89 ? -13.668 3.629 19.373 1.00 57.47 89 THR A C 1
ATOM 689 O O . THR A 1 89 ? -13.428 2.468 19.712 1.00 57.47 89 THR A O 1
ATOM 692 N N . GLU A 1 90 ? -13.845 4.625 20.238 1.00 54.28 90 GLU A N 1
ATOM 693 C CA . GLU A 1 90 ? -14.077 4.375 21.658 1.00 54.28 90 GLU A CA 1
ATOM 694 C C . GLU A 1 90 ? -15.304 3.469 21.777 1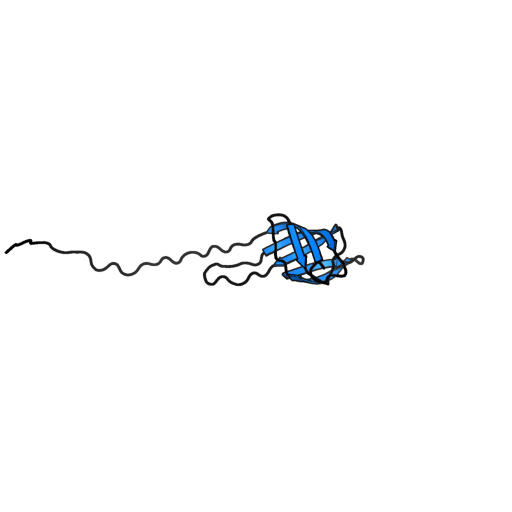.00 54.28 90 GLU A C 1
ATOM 696 O O . GLU A 1 90 ? -16.374 3.774 21.249 1.00 54.28 90 GLU A O 1
ATOM 701 N N . VAL A 1 91 ? -15.130 2.308 22.408 1.00 55.34 91 VAL A N 1
ATOM 702 C CA . VAL A 1 91 ? -16.272 1.519 22.855 1.00 55.34 91 VAL A CA 1
ATOM 703 C C . VAL A 1 91 ? -16.757 2.241 24.101 1.00 55.34 91 VAL A C 1
ATOM 705 O O . VAL A 1 91 ? -16.155 2.097 25.163 1.00 55.34 91 VAL A O 1
ATOM 708 N N . SER A 1 92 ? -17.775 3.089 23.957 1.00 48.84 92 SER A N 1
ATOM 709 C CA . SER A 1 92 ? -18.508 3.620 25.101 1.00 48.84 92 SER A CA 1
ATOM 710 C C . SER A 1 92 ? -18.986 2.413 25.896 1.00 48.84 92 SER A C 1
ATOM 712 O O . SER A 1 92 ? -19.828 1.656 25.417 1.00 48.84 92 SER A O 1
ATOM 714 N N . GLY A 1 93 ? -18.383 2.166 27.057 1.00 49.69 93 GLY A N 1
ATOM 715 C CA . GLY A 1 93 ? -18.882 1.151 27.966 1.00 49.69 93 GLY A CA 1
ATOM 716 C C . GLY A 1 93 ? -20.297 1.547 28.353 1.00 49.69 93 GLY A C 1
ATOM 717 O O . GLY A 1 93 ? -20.479 2.519 29.082 1.00 49.69 93 GLY A O 1
ATOM 718 N N . GLU A 1 94 ? -21.296 0.819 27.862 1.00 45.88 94 GLU A N 1
ATOM 719 C CA . GLU A 1 94 ? -22.601 0.801 28.509 1.00 45.88 94 GLU A CA 1
ATOM 720 C C . GLU A 1 94 ? -22.419 0.051 29.830 1.00 45.88 94 GLU A C 1
ATOM 722 O O . GLU A 1 94 ? -22.584 -1.161 29.936 1.00 45.88 94 GLU A O 1
ATOM 727 N N . GLN A 1 95 ? -21.963 0.798 30.832 1.00 50.94 95 GLN A N 1
ATOM 728 C CA . GLN A 1 95 ? -22.229 0.503 32.222 1.00 50.94 95 GLN A CA 1
ATOM 729 C C . GLN A 1 95 ? -23.663 0.973 32.481 1.00 50.94 95 GLN A C 1
ATOM 731 O O . GLN A 1 95 ? -23.931 2.174 32.505 1.00 50.94 95 GLN A O 1
ATOM 736 N N . SER A 1 96 ? -24.584 0.028 32.633 1.00 42.75 96 SER A N 1
ATOM 737 C CA . SER A 1 96 ? -25.874 0.267 33.271 1.00 42.75 96 SER A CA 1
ATOM 738 C C . SER A 1 96 ? -26.136 -0.820 34.308 1.00 42.75 96 SER A C 1
ATOM 740 O O . SER A 1 96 ? -26.096 -2.018 34.027 1.00 42.75 96 SER A O 1
ATOM 742 N N . ASP A 1 97 ? -26.316 -0.325 35.528 1.00 48.03 97 ASP A N 1
ATOM 743 C CA . ASP A 1 97 ? -26.649 -1.007 36.769 1.00 48.03 97 ASP A CA 1
ATOM 744 C C . ASP A 1 97 ? -27.988 -1.755 36.708 1.00 48.03 97 ASP A C 1
ATOM 746 O O . ASP A 1 97 ? -28.953 -1.234 36.160 1.00 48.03 97 ASP A O 1
ATOM 750 N N . GLU A 1 98 ? -28.036 -2.934 37.337 1.00 44.59 98 GLU A N 1
ATOM 751 C CA . GLU A 1 98 ? -29.145 -3.516 38.127 1.00 44.59 98 GLU A CA 1
ATOM 752 C C . GLU A 1 98 ? -28.695 -4.951 38.489 1.00 44.59 98 GLU A C 1
ATOM 754 O O . GLU A 1 98 ? -28.477 -5.785 37.616 1.00 44.59 98 GLU A O 1
ATOM 759 N N . LEU A 1 99 ? -28.396 -5.315 39.738 1.00 43.09 99 LEU A N 1
ATOM 760 C CA . LEU A 1 99 ? -29.269 -5.274 40.909 1.00 43.09 99 LEU A CA 1
ATOM 761 C C . LEU A 1 99 ? -28.435 -5.173 42.203 1.00 43.09 99 LEU A C 1
ATOM 763 O O . LEU A 1 99 ? -27.785 -6.139 42.606 1.00 43.09 99 LEU A O 1
ATOM 767 N N . GLU A 1 100 ? -28.528 -4.040 42.895 1.00 44.19 100 GLU A N 1
ATOM 768 C CA . GLU A 1 100 ? -28.406 -3.993 44.354 1.00 44.19 100 GLU A CA 1
ATOM 769 C C . GLU A 1 100 ? -29.828 -4.057 44.928 1.00 44.19 100 GLU A C 1
ATOM 771 O O . GLU A 1 100 ? -30.541 -3.059 44.929 1.00 44.19 100 GLU A O 1
ATOM 776 N N . ASP A 1 101 ? -30.250 -5.227 45.410 1.00 43.16 101 ASP A N 1
ATOM 777 C CA . ASP A 1 101 ? -31.307 -5.312 46.426 1.00 43.16 101 ASP A CA 1
ATOM 778 C C . ASP A 1 101 ? -31.063 -6.516 47.338 1.00 43.16 101 ASP A C 1
ATOM 780 O O . ASP A 1 101 ? -31.714 -7.545 47.227 1.00 43.16 101 ASP A O 1
ATOM 784 N N . PHE A 1 102 ? -30.060 -6.410 48.211 1.00 42.19 102 PHE A N 1
ATOM 785 C CA . PHE A 1 102 ? -30.005 -7.169 49.466 1.00 42.19 102 PHE A CA 1
ATOM 786 C C . PHE A 1 102 ? -29.216 -6.367 50.507 1.00 42.19 102 PHE A C 1
ATOM 788 O O . PHE A 1 102 ? -28.181 -6.795 51.019 1.00 42.19 102 PHE A O 1
ATOM 795 N N . ALA A 1 103 ? -29.707 -5.173 50.841 1.00 39.88 103 ALA A N 1
ATOM 796 C CA . ALA A 1 103 ? -29.208 -4.444 51.996 1.00 39.88 103 ALA A CA 1
ATOM 797 C C . ALA A 1 103 ? -29.995 -4.830 53.263 1.00 39.88 103 ALA A C 1
ATOM 799 O O . ALA A 1 103 ? -31.113 -4.371 53.457 1.00 39.88 103 ALA A O 1
ATOM 800 N N . SER A 1 104 ? -29.310 -5.577 54.147 1.00 39.25 104 SER A N 1
ATOM 801 C CA . SER A 1 104 ? -29.354 -5.500 55.629 1.00 39.25 104 SER A CA 1
ATOM 802 C C . SER A 1 104 ? -30.657 -5.889 56.361 1.00 39.25 104 SER A C 1
ATOM 804 O O . SER A 1 104 ? -31.737 -5.480 55.976 1.00 39.25 104 SER A O 1
ATOM 806 N N . ALA A 1 105 ? -30.712 -6.563 57.519 1.00 39.09 105 ALA A N 1
ATOM 807 C CA . ALA A 1 105 ? -29.814 -7.113 58.562 1.00 39.09 105 ALA A CA 1
ATOM 808 C C . ALA A 1 105 ? -30.782 -7.765 59.634 1.00 39.09 105 ALA A C 1
ATOM 810 O O . ALA A 1 105 ? -31.990 -7.668 59.407 1.00 39.09 105 ALA A O 1
ATOM 811 N N . PRO A 1 106 ? -30.406 -8.366 60.803 1.00 44.34 106 PRO A N 1
ATOM 812 C CA . PRO A 1 106 ? -29.191 -8.160 61.590 1.00 44.34 106 PRO A CA 1
ATOM 813 C C . PRO A 1 106 ? -28.592 -9.406 62.296 1.00 44.34 106 PRO A C 1
ATOM 815 O O . PRO A 1 106 ? -28.894 -10.560 62.022 1.00 44.34 106 PRO A O 1
ATOM 818 N N . THR A 1 107 ? -27.649 -9.088 63.176 1.00 45.47 107 THR A N 1
ATOM 819 C CA . THR A 1 107 ? -26.544 -9.815 63.807 1.00 45.47 107 THR A CA 1
ATOM 820 C C . THR A 1 107 ? -26.857 -10.783 64.968 1.00 45.47 107 THR A C 1
ATOM 822 O O . THR A 1 107 ? -27.899 -10.732 65.616 1.00 45.47 107 THR A O 1
ATOM 825 N N . SER A 1 108 ? -25.795 -11.527 65.338 1.00 40.47 108 SER A N 1
ATOM 826 C CA . SER A 1 108 ? -25.528 -12.270 66.595 1.00 40.47 108 SER A CA 1
ATOM 827 C C . SER A 1 108 ? -26.017 -13.733 66.615 1.00 40.47 108 SER A C 1
ATOM 829 O O . SER A 1 108 ? -27.094 -14.030 66.129 1.00 40.47 108 SER A O 1
ATOM 831 N N . ARG A 1 109 ? -25.299 -14.729 67.154 1.00 43.19 109 ARG A N 1
ATOM 832 C CA . ARG A 1 109 ? -24.396 -14.735 68.316 1.00 43.19 109 ARG A CA 1
ATOM 833 C C . ARG A 1 109 ? -23.529 -16.006 68.303 1.00 43.19 109 ARG A C 1
ATOM 835 O O . ARG A 1 109 ? -24.010 -17.086 67.985 1.00 43.19 109 ARG A O 1
ATOM 842 N N . VAL A 1 110 ? -22.290 -15.869 68.765 1.00 45.06 110 VAL A N 1
ATOM 843 C CA . VAL A 1 110 ? -21.428 -16.952 69.268 1.00 45.06 110 VAL A CA 1
ATOM 844 C C . VAL A 1 110 ? -22.135 -17.725 70.392 1.00 45.06 110 VAL A C 1
ATOM 846 O O . VAL A 1 110 ? -22.687 -17.086 71.290 1.00 45.06 110 VAL A O 1
ATOM 849 N N . ARG A 1 111 ? -22.033 -19.064 70.410 1.0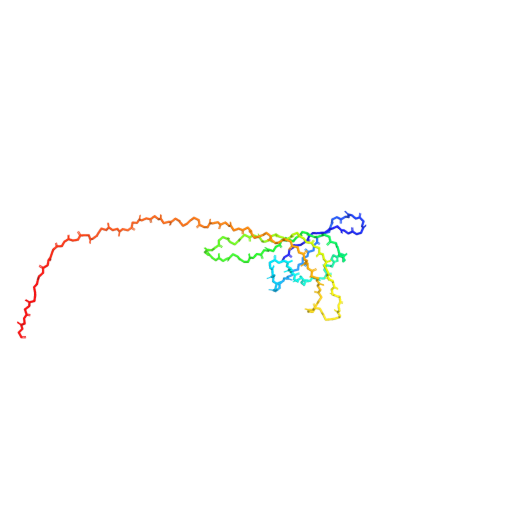0 40.03 111 ARG A N 1
ATOM 850 C CA . ARG A 1 111 ? -21.962 -19.865 71.649 1.00 40.03 111 ARG A CA 1
ATOM 851 C C . ARG A 1 111 ? -21.082 -21.114 71.464 1.00 40.03 111 ARG A C 1
ATOM 853 O O . ARG A 1 111 ? -21.172 -21.741 70.412 1.00 40.03 111 ARG A O 1
ATOM 860 N N . PRO A 1 112 ? -20.272 -21.468 72.475 1.00 48.59 112 PRO A N 1
ATOM 861 C CA . PRO A 1 112 ? -19.534 -22.723 72.540 1.00 48.59 112 PRO A CA 1
ATOM 862 C C . PRO A 1 112 ? -20.389 -23.835 73.169 1.00 48.59 112 PRO A C 1
ATOM 864 O O . PRO A 1 112 ? -21.354 -23.544 73.882 1.00 48.59 112 PRO A O 1
ATOM 867 N N . ASN A 1 113 ? -19.989 -25.085 72.939 1.00 41.75 113 ASN A N 1
ATOM 868 C CA . ASN A 1 113 ? -20.008 -26.170 73.923 1.00 41.75 113 ASN A CA 1
ATOM 869 C C . ASN A 1 113 ? -18.998 -27.239 73.509 1.00 41.75 113 ASN A C 1
ATOM 871 O O . ASN A 1 113 ? -18.961 -27.549 72.298 1.00 41.75 113 ASN A O 1
#

Secondary structure (DSSP, 8-state):
-EEEEE-TTS-EEEEE-B-S-B-SSEEEEE-SS-PPTT-EEEEEE----BTTB-EEEEEEEEEEEEEE--S-GGG-EEEEEEEEEEEE-------------------------